Protein AF-A0A2C9KLS3-F1 (afdb_monomer_lite)

InterPro domains:
  IPR052580 Probable Lipid Hydrolase [PTHR46394] (2-75)

Organism: Biomphalaria glabrata (NCBI:txid6526)

Sequence (109 aa):
MQFSSTLLNTILVNSTSIFVKQSDASRTVGINTGYIDTLDFVLEDADVEFVIQRGYEATKNFLKYYVTQKKADKRLNSQVPRTESSNTEELDKHSNSGHVHLAEISTDL

pLDDT: mean 70.69, std 21.49, range [30.19, 96.94]

Secondary structure (DSSP, 8-state):
--HHHHHHHHHHHHTGGGG--GGGGGG------TT--TT--S--HHHHHHHHHHHHHHHHHHHHHHHHHHHHHHHHHHHS-----------------------------

Structure (mmCIF, N/CA/C/O backbone):
data_AF-A0A2C9KLS3-F1
#
_entry.id   AF-A0A2C9KLS3-F1
#
loop_
_atom_site.group_PDB
_atom_site.id
_atom_site.type_symbol
_atom_site.label_atom_id
_atom_site.label_alt_id
_atom_site.label_comp_id
_atom_site.label_asym_id
_atom_site.label_entity_id
_atom_site.label_seq_id
_atom_site.pdbx_PDB_ins_code
_atom_site.Cartn_x
_atom_site.Cartn_y
_atom_site.Cartn_z
_atom_site.occupancy
_atom_site.B_iso_or_equiv
_atom_site.auth_seq_id
_atom_site.auth_comp_id
_atom_site.auth_asym_id
_atom_site.auth_atom_id
_atom_site.pdbx_PDB_model_num
ATOM 1 N N . MET A 1 1 ? 32.357 -0.835 -4.466 1.00 54.06 1 MET A N 1
ATOM 2 C CA . MET A 1 1 ? 31.616 -1.660 -3.481 1.00 54.06 1 MET A CA 1
ATOM 3 C C . MET A 1 1 ? 30.246 -1.048 -3.139 1.00 54.06 1 MET A C 1
ATOM 5 O O . MET A 1 1 ? 29.911 -0.956 -1.970 1.00 54.06 1 MET A O 1
ATOM 9 N N . GLN A 1 2 ? 29.453 -0.591 -4.121 1.00 72.69 2 GLN A N 1
ATOM 10 C CA . GLN A 1 2 ? 28.122 0.000 -3.852 1.00 72.69 2 GLN A CA 1
ATOM 11 C C . GLN A 1 2 ? 26.975 -0.673 -4.616 1.00 72.69 2 GLN A C 1
ATOM 13 O O . GLN A 1 2 ? 25.838 -0.648 -4.156 1.00 72.69 2 GLN A O 1
ATOM 18 N N . PHE A 1 3 ? 27.268 -1.341 -5.734 1.00 83.94 3 PHE A N 1
ATOM 19 C CA . PHE A 1 3 ? 26.269 -2.066 -6.518 1.00 83.94 3 PHE A CA 1
ATOM 20 C C . PHE A 1 3 ? 25.623 -3.216 -5.732 1.00 83.94 3 PHE A C 1
ATOM 22 O O . PHE A 1 3 ? 24.404 -3.287 -5.643 1.00 83.94 3 PHE A O 1
ATOM 29 N N . SER A 1 4 ? 26.430 -4.061 -5.084 1.00 84.25 4 SER A N 1
ATOM 30 C CA . SER A 1 4 ? 25.947 -5.177 -4.262 1.00 84.25 4 SER A CA 1
ATOM 31 C C . SER A 1 4 ? 25.094 -4.714 -3.079 1.00 84.25 4 SER A C 1
ATOM 33 O O . SER A 1 4 ? 24.048 -5.298 -2.819 1.00 84.25 4 SER A O 1
ATOM 35 N N . SER A 1 5 ? 25.493 -3.634 -2.403 1.00 82.94 5 SER A N 1
ATOM 36 C CA . SER A 1 5 ? 24.709 -3.038 -1.314 1.00 82.94 5 SER A CA 1
ATOM 37 C C . SER A 1 5 ? 23.387 -2.452 -1.806 1.00 82.94 5 SER A C 1
ATOM 39 O O . SER A 1 5 ? 22.378 -2.570 -1.122 1.00 82.94 5 SER A O 1
ATOM 41 N N . THR A 1 6 ? 23.376 -1.852 -2.999 1.00 81.31 6 THR A N 1
ATOM 42 C CA . THR A 1 6 ? 22.152 -1.321 -3.617 1.00 81.31 6 THR A CA 1
ATOM 43 C C . THR A 1 6 ? 21.194 -2.456 -3.968 1.00 81.31 6 THR A C 1
ATOM 45 O O . THR A 1 6 ? 20.036 -2.402 -3.582 1.00 81.31 6 THR A O 1
ATOM 48 N N . LEU A 1 7 ? 21.694 -3.527 -4.590 1.00 83.81 7 LEU A N 1
ATOM 49 C CA . LEU A 1 7 ? 20.916 -4.730 -4.901 1.00 83.81 7 LEU A CA 1
ATOM 50 C C . LEU A 1 7 ? 20.316 -5.373 -3.647 1.00 83.81 7 LEU A C 1
ATOM 52 O O . LEU A 1 7 ? 19.123 -5.660 -3.608 1.00 83.81 7 LEU A O 1
ATOM 56 N N . LEU A 1 8 ? 21.130 -5.557 -2.604 1.00 82.69 8 LEU A N 1
ATOM 57 C CA . LEU A 1 8 ? 20.671 -6.108 -1.329 1.00 82.69 8 LEU A CA 1
ATOM 58 C C . LEU A 1 8 ? 19.629 -5.205 -0.663 1.00 82.69 8 LEU A C 1
ATOM 60 O O . LEU A 1 8 ? 18.630 -5.714 -0.164 1.00 82.69 8 LEU A O 1
ATOM 64 N N . ASN A 1 9 ? 19.810 -3.882 -0.701 1.00 75.50 9 ASN A N 1
ATOM 65 C CA . ASN A 1 9 ? 18.827 -2.936 -0.176 1.00 75.50 9 ASN A CA 1
ATOM 66 C C . ASN A 1 9 ? 17.519 -2.958 -0.971 1.00 75.50 9 ASN A C 1
ATOM 68 O O . ASN A 1 9 ? 16.458 -2.940 -0.359 1.00 75.50 9 ASN A O 1
ATOM 72 N N . THR A 1 10 ? 17.565 -3.043 -2.302 1.00 75.88 10 THR A N 1
ATOM 73 C CA . THR A 1 10 ? 16.361 -3.167 -3.137 1.00 75.88 10 THR A CA 1
ATOM 74 C C . THR A 1 10 ? 15.596 -4.447 -2.807 1.00 75.88 10 THR A C 1
ATOM 76 O O . THR A 1 10 ? 14.388 -4.401 -2.596 1.00 75.88 10 THR A O 1
ATOM 79 N N . ILE A 1 11 ? 16.292 -5.579 -2.667 1.00 77.56 11 ILE A N 1
ATOM 80 C CA . ILE A 1 11 ? 15.671 -6.849 -2.261 1.00 77.56 11 ILE A CA 1
ATOM 81 C C . ILE A 1 11 ? 15.067 -6.734 -0.853 1.00 77.56 11 ILE A C 1
ATOM 83 O O . ILE A 1 11 ? 13.944 -7.179 -0.628 1.00 77.56 11 ILE A O 1
ATOM 87 N N . LEU A 1 12 ? 15.773 -6.108 0.093 1.00 72.38 12 LEU A N 1
ATOM 88 C CA . LEU A 1 12 ? 15.304 -5.941 1.471 1.00 72.38 12 LEU A CA 1
ATOM 89 C C . LEU A 1 12 ? 14.080 -5.015 1.564 1.00 72.38 12 LEU A C 1
ATOM 91 O O . LEU A 1 12 ? 13.148 -5.309 2.310 1.00 72.38 12 LEU A O 1
ATOM 95 N N . VAL A 1 13 ? 14.066 -3.925 0.789 1.00 67.56 13 VAL A N 1
ATOM 96 C CA . VAL A 1 13 ? 12.932 -2.995 0.682 1.00 67.56 13 VAL A CA 1
ATOM 97 C C . VAL A 1 13 ? 11.733 -3.673 0.022 1.00 67.56 13 VAL A C 1
ATOM 99 O O . VAL A 1 13 ? 10.614 -3.486 0.480 1.00 67.56 13 VAL A O 1
ATOM 102 N N . ASN A 1 14 ? 11.933 -4.533 -0.974 1.00 64.06 14 ASN A N 1
ATOM 103 C CA . ASN A 1 14 ? 10.836 -5.303 -1.569 1.00 64.06 14 ASN A CA 1
ATOM 104 C C . ASN A 1 14 ? 10.338 -6.425 -0.640 1.00 64.06 14 ASN A C 1
ATOM 106 O O . ASN A 1 14 ? 9.163 -6.776 -0.653 1.00 64.06 14 ASN A O 1
ATOM 110 N N . SER A 1 15 ? 11.200 -6.927 0.245 1.00 63.88 15 SER A N 1
ATOM 111 C CA . SER A 1 15 ? 10.840 -7.891 1.290 1.00 63.88 15 SER A CA 1
ATOM 112 C C . SER A 1 15 ? 10.180 -7.235 2.519 1.00 63.88 15 SER A C 1
ATOM 114 O O . SER A 1 15 ? 9.912 -7.897 3.519 1.00 63.88 15 SER A O 1
ATOM 116 N N . THR A 1 16 ? 9.874 -5.929 2.486 1.00 57.69 16 THR A N 1
ATOM 117 C CA . THR A 1 16 ? 9.383 -5.148 3.646 1.00 57.69 16 THR A CA 1
ATOM 118 C C . THR A 1 16 ? 8.054 -5.595 4.257 1.00 57.69 16 THR A C 1
ATOM 120 O O . THR A 1 16 ? 7.697 -5.089 5.323 1.00 57.69 16 THR A O 1
ATOM 123 N N . SER A 1 17 ? 7.388 -6.620 3.711 1.00 57.94 17 SER A N 1
ATOM 124 C CA . SER A 1 17 ? 6.455 -7.454 4.487 1.00 57.94 17 SER A CA 1
ATOM 125 C C . SER A 1 17 ? 7.004 -7.790 5.886 1.00 57.94 17 SER A C 1
ATOM 127 O O . SER A 1 17 ? 6.231 -7.835 6.839 1.00 57.94 17 SER A O 1
ATOM 129 N N . ILE A 1 18 ? 8.324 -7.949 6.029 1.00 56.03 18 ILE A N 1
ATOM 130 C CA . ILE A 1 18 ? 8.998 -8.266 7.295 1.00 56.03 18 ILE A CA 1
ATOM 131 C C . ILE A 1 18 ? 8.933 -7.111 8.324 1.00 56.03 18 ILE A C 1
ATOM 133 O O . ILE A 1 18 ? 9.025 -7.354 9.526 1.00 56.03 18 ILE A O 1
ATOM 137 N N . PHE A 1 19 ? 8.756 -5.853 7.898 1.00 61.88 19 PHE A N 1
ATOM 138 C CA . PHE A 1 19 ? 8.723 -4.691 8.804 1.00 61.88 19 PHE A CA 1
ATOM 139 C C . PHE A 1 19 ? 7.312 -4.274 9.234 1.00 61.88 19 PHE A C 1
ATOM 141 O O . PHE A 1 19 ? 7.177 -3.408 10.101 1.00 61.88 19 PHE A O 1
ATOM 148 N N . VAL A 1 20 ? 6.266 -4.888 8.676 1.00 70.00 20 VAL A N 1
ATOM 149 C CA . VAL A 1 20 ? 4.888 -4.691 9.138 1.00 70.00 20 VAL A CA 1
ATOM 150 C C . VAL A 1 20 ? 4.650 -5.621 10.322 1.00 70.00 20 VAL A C 1
ATOM 152 O O . VAL A 1 20 ? 4.594 -6.840 10.174 1.00 70.00 20 VAL A O 1
ATOM 155 N N . LYS A 1 21 ? 4.513 -5.058 11.525 1.00 82.06 21 LYS A N 1
ATOM 156 C CA . LYS A 1 21 ? 4.164 -5.854 12.709 1.00 82.06 21 LYS A CA 1
ATOM 157 C C . LYS A 1 21 ? 2.666 -6.144 12.709 1.00 82.06 21 LYS A C 1
ATOM 159 O O . LYS A 1 21 ? 1.877 -5.364 12.183 1.00 82.06 21 LYS A O 1
ATOM 164 N N . GLN A 1 22 ? 2.240 -7.200 13.402 1.00 81.38 22 GLN A N 1
ATOM 165 C CA . GLN A 1 22 ? 0.810 -7.513 13.551 1.00 81.38 22 GLN A CA 1
ATOM 166 C C . GLN A 1 22 ? 0.004 -6.337 14.136 1.00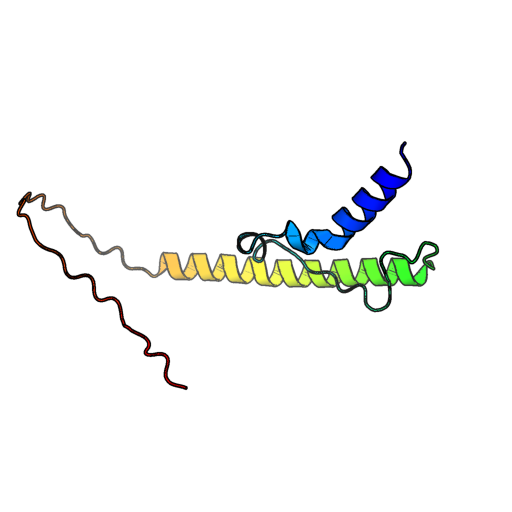 81.38 22 GLN A C 1
ATOM 168 O O . GLN A 1 22 ? -1.140 -6.105 13.751 1.00 81.38 22 GLN A O 1
ATOM 173 N N . SER A 1 23 ? 0.618 -5.545 15.022 1.00 84.75 23 SER A N 1
ATOM 174 C CA . SER A 1 23 ? 0.025 -4.319 15.574 1.00 84.75 23 SER A CA 1
ATOM 175 C C . SER A 1 23 ? -0.290 -3.259 14.515 1.00 84.75 23 SER A C 1
ATOM 177 O O . SER A 1 23 ? -1.178 -2.430 14.711 1.00 84.75 23 SER A O 1
ATOM 179 N N . ASP A 1 24 ? 0.421 -3.280 13.389 1.00 83.06 24 ASP A N 1
ATOM 180 C CA . ASP A 1 24 ? 0.305 -2.284 12.329 1.00 83.06 24 ASP A CA 1
ATOM 181 C C . ASP A 1 24 ? -0.830 -2.596 11.352 1.00 83.06 24 ASP A C 1
ATOM 183 O O . ASP A 1 24 ? -1.257 -1.707 10.616 1.00 83.06 24 ASP A O 1
ATOM 187 N N . ALA A 1 25 ? -1.387 -3.810 11.393 1.00 82.19 25 ALA A N 1
ATOM 188 C CA . ALA A 1 25 ? -2.472 -4.235 10.511 1.00 82.19 25 ALA A CA 1
ATOM 189 C C . ALA A 1 25 ? -3.674 -3.274 10.557 1.00 82.19 25 ALA A C 1
ATOM 191 O O . ALA A 1 25 ? -4.222 -2.901 9.525 1.00 82.19 25 ALA A O 1
ATOM 192 N N . SER A 1 26 ? -4.034 -2.793 11.752 1.00 84.62 26 SER A N 1
ATOM 193 C CA . SER A 1 26 ? -5.174 -1.882 11.953 1.00 84.62 26 SER A CA 1
ATOM 194 C C . SER A 1 26 ? -4.978 -0.470 11.381 1.00 84.62 26 SER A C 1
ATOM 196 O O . SER A 1 26 ? -5.949 0.273 11.223 1.00 84.62 26 SER A O 1
ATOM 198 N N . ARG A 1 27 ? -3.732 -0.086 11.083 1.00 85.88 27 ARG A N 1
ATOM 199 C CA . ARG A 1 27 ? -3.337 1.247 10.599 1.00 85.88 27 ARG A CA 1
ATOM 200 C C . ARG A 1 27 ? -2.690 1.222 9.213 1.00 85.88 27 ARG A C 1
ATOM 202 O O . ARG A 1 27 ? -2.208 2.255 8.759 1.00 85.88 27 ARG A O 1
ATOM 209 N N . THR A 1 28 ? -2.676 0.061 8.564 1.00 88.62 28 THR A N 1
ATOM 210 C CA . THR A 1 28 ? -2.058 -0.147 7.252 1.00 88.62 28 THR A CA 1
ATOM 211 C C . THR A 1 28 ? -3.130 -0.244 6.176 1.00 88.62 28 THR A C 1
ATOM 213 O O . THR A 1 28 ? -4.143 -0.920 6.351 1.00 88.62 28 THR A O 1
ATOM 216 N N . VAL A 1 29 ? -2.892 0.420 5.045 1.00 90.25 29 VAL A N 1
ATOM 217 C CA . VAL A 1 29 ? -3.733 0.319 3.850 1.00 90.25 29 VAL A CA 1
ATOM 218 C C . VAL A 1 29 ? -2.970 -0.481 2.807 1.00 90.25 29 VAL A C 1
ATOM 220 O O . VAL A 1 29 ? -1.926 -0.043 2.331 1.00 90.25 29 VAL A O 1
ATOM 223 N N . GLY A 1 30 ? -3.484 -1.660 2.461 1.00 88.12 30 GLY A N 1
ATOM 224 C CA . GLY A 1 30 ? -2.951 -2.445 1.352 1.00 88.12 30 GLY A CA 1
ATOM 225 C C . GLY A 1 30 ? -3.395 -1.858 0.015 1.00 88.12 30 GLY A C 1
ATOM 226 O O . GLY A 1 30 ? -4.583 -1.595 -0.179 1.00 88.12 30 GLY A O 1
ATOM 227 N N . ILE A 1 31 ? -2.452 -1.678 -0.907 1.00 91.12 31 ILE A N 1
ATOM 228 C CA . ILE A 1 31 ? -2.726 -1.266 -2.286 1.00 91.12 31 ILE A CA 1
ATOM 229 C C . ILE A 1 31 ? -2.490 -2.477 -3.182 1.00 91.12 31 ILE A C 1
ATOM 231 O O . ILE A 1 31 ? -1.435 -3.100 -3.129 1.00 91.12 31 ILE A O 1
ATOM 235 N N . ASN A 1 32 ? -3.489 -2.821 -3.991 1.00 88.06 32 ASN A N 1
ATOM 236 C CA . ASN A 1 32 ? -3.367 -3.892 -4.971 1.00 88.06 32 ASN A CA 1
ATOM 237 C C . ASN A 1 32 ? -2.877 -3.301 -6.297 1.00 88.06 32 ASN A C 1
ATOM 239 O O . ASN A 1 32 ? -3.653 -2.634 -6.987 1.00 88.06 32 ASN A O 1
ATOM 243 N N . THR A 1 33 ? -1.613 -3.569 -6.621 1.00 88.38 33 THR A N 1
ATOM 244 C CA . THR A 1 33 ? -0.927 -3.142 -7.850 1.00 88.38 33 THR A CA 1
ATOM 245 C C . THR A 1 33 ? -1.236 -4.034 -9.057 1.00 88.38 33 THR A C 1
ATOM 247 O O . THR A 1 33 ? -0.857 -3.705 -10.175 1.00 88.38 33 THR A O 1
ATOM 250 N N . GLY A 1 34 ? -1.984 -5.126 -8.872 1.00 88.19 34 GLY A N 1
ATOM 251 C CA . GLY A 1 34 ? -2.451 -5.991 -9.950 1.00 88.19 34 GLY A CA 1
ATOM 252 C C . GLY A 1 34 ? -1.300 -6.680 -10.677 1.00 88.19 34 GLY A C 1
ATOM 253 O O . GLY A 1 34 ? -0.669 -7.575 -10.123 1.00 88.19 34 GLY A O 1
ATOM 254 N N . TYR A 1 35 ? -1.082 -6.278 -11.927 1.00 88.12 35 TYR A N 1
ATOM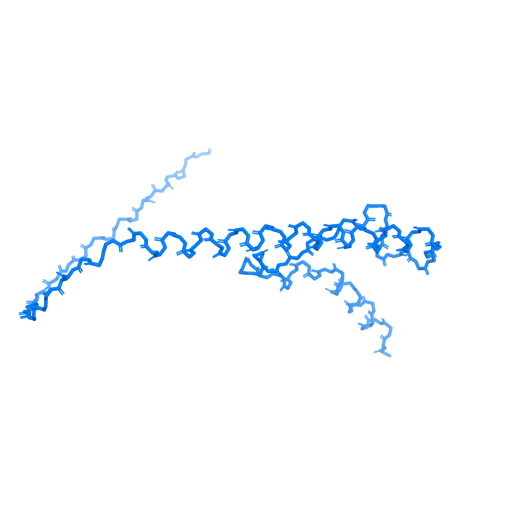 255 C CA . TYR A 1 35 ? -0.053 -6.819 -12.819 1.00 88.12 35 TYR A CA 1
ATOM 256 C C . TYR A 1 35 ? 1.268 -6.039 -12.765 1.00 88.12 35 TYR A C 1
ATOM 258 O O . TYR A 1 35 ? 2.238 -6.461 -13.387 1.00 88.12 35 TYR A O 1
ATOM 266 N N . ILE A 1 36 ? 1.311 -4.922 -12.034 1.00 89.06 36 ILE A N 1
ATOM 267 C CA . ILE A 1 36 ? 2.503 -4.081 -11.927 1.00 89.06 36 ILE A CA 1
ATOM 268 C C . ILE A 1 36 ? 3.442 -4.676 -10.885 1.00 89.06 36 ILE A C 1
ATOM 270 O O . ILE A 1 36 ? 3.094 -4.782 -9.700 1.00 89.06 36 ILE A O 1
ATOM 274 N N . ASP A 1 37 ? 4.630 -5.053 -11.351 1.00 83.31 37 ASP A N 1
ATOM 275 C CA . ASP A 1 37 ? 5.682 -5.649 -10.539 1.00 83.31 37 ASP A CA 1
ATOM 276 C C . ASP A 1 37 ? 6.740 -4.608 -10.148 1.00 83.31 37 ASP A C 1
ATOM 278 O O . ASP A 1 37 ? 6.972 -3.599 -10.807 1.00 83.31 37 ASP A O 1
ATOM 282 N N . THR A 1 38 ? 7.430 -4.892 -9.054 1.00 81.06 38 THR A N 1
ATOM 283 C CA . THR A 1 38 ? 8.528 -4.104 -8.492 1.00 81.06 38 THR A CA 1
ATOM 284 C C . THR A 1 38 ? 9.721 -3.919 -9.431 1.00 81.06 38 THR A C 1
ATOM 286 O O . THR A 1 38 ? 10.504 -2.991 -9.235 1.00 81.06 38 THR A O 1
ATOM 289 N N . LEU A 1 39 ? 9.887 -4.805 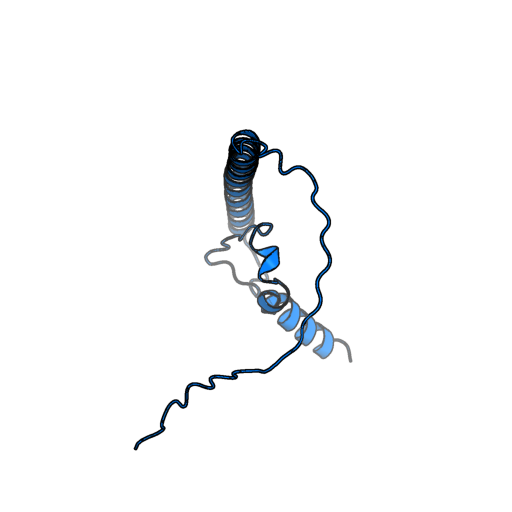-10.417 1.00 83.50 39 LEU A N 1
ATOM 290 C CA . LEU A 1 39 ? 10.967 -4.762 -11.407 1.00 83.50 39 LEU A CA 1
ATOM 291 C C . LEU A 1 39 ? 10.525 -4.177 -12.754 1.00 83.50 39 LEU A C 1
ATOM 293 O O . LEU A 1 39 ? 11.304 -4.203 -13.708 1.00 83.50 39 LEU A O 1
ATOM 297 N N . ASP A 1 40 ? 9.304 -3.651 -12.841 1.00 82.38 40 ASP A N 1
ATOM 298 C CA . ASP A 1 40 ? 8.868 -2.912 -14.015 1.00 82.38 40 ASP A CA 1
ATOM 299 C C . ASP A 1 40 ? 9.431 -1.484 -13.974 1.00 82.38 40 ASP A C 1
ATOM 301 O O . ASP A 1 40 ? 8.933 -0.594 -13.283 1.00 82.38 40 ASP A O 1
ATOM 305 N N . PHE A 1 41 ? 10.549 -1.284 -14.671 1.00 82.56 41 PHE A N 1
ATOM 306 C CA . PHE A 1 41 ? 11.256 -0.003 -14.701 1.00 82.56 41 PHE A CA 1
ATOM 307 C C . PHE A 1 41 ? 10.679 0.987 -15.719 1.00 82.56 41 PHE A C 1
ATOM 309 O O . PHE A 1 41 ? 11.132 2.133 -15.758 1.00 82.56 41 PHE A O 1
ATOM 316 N N . VAL A 1 42 ? 9.728 0.563 -16.557 1.00 89.50 42 VAL A N 1
ATOM 317 C CA . VAL A 1 42 ? 9.155 1.387 -17.626 1.00 89.50 42 VAL A CA 1
ATOM 318 C C . VAL A 1 42 ? 7.636 1.287 -17.559 1.00 89.50 42 VAL A C 1
ATOM 320 O O . VAL A 1 42 ? 7.007 0.625 -18.374 1.00 89.50 42 VAL A O 1
ATOM 323 N N . LEU A 1 43 ? 7.059 1.976 -16.575 1.00 90.56 43 LEU A N 1
ATOM 324 C CA . LEU A 1 43 ? 5.610 2.070 -16.428 1.00 90.56 43 LEU A CA 1
ATOM 325 C C . LEU A 1 43 ? 5.015 2.968 -17.509 1.00 90.56 43 LEU A C 1
ATOM 327 O O . LEU A 1 43 ? 5.492 4.087 -17.727 1.00 90.56 43 LEU A O 1
ATOM 331 N N . GLU A 1 44 ? 3.945 2.498 -18.140 1.00 93.38 44 GLU A N 1
ATOM 332 C CA . GLU A 1 44 ? 3.137 3.329 -19.022 1.00 93.38 44 GLU A CA 1
ATOM 333 C C . GLU A 1 44 ? 2.301 4.319 -18.194 1.00 93.38 44 GLU A C 1
ATOM 335 O O . GLU A 1 44 ? 1.957 4.066 -17.036 1.00 93.38 44 GLU A O 1
ATOM 340 N N . ASP A 1 45 ? 1.916 5.452 -18.786 1.00 94.94 45 ASP A N 1
ATOM 341 C CA . ASP A 1 45 ? 1.108 6.466 -18.087 1.00 94.94 45 ASP A CA 1
ATOM 342 C C . ASP A 1 45 ? -0.214 5.882 -17.546 1.00 94.94 45 ASP A C 1
ATOM 344 O O . ASP A 1 45 ? -0.674 6.249 -16.461 1.00 94.94 45 ASP A O 1
ATOM 348 N N . ALA A 1 46 ? -0.794 4.920 -18.270 1.00 93.88 46 ALA A N 1
ATOM 349 C CA . ALA A 1 46 ? -2.005 4.214 -17.862 1.00 93.88 46 ALA A CA 1
ATOM 350 C C . ALA A 1 46 ? -1.794 3.341 -16.611 1.00 93.88 46 ALA A C 1
ATOM 352 O O . ALA A 1 46 ? -2.680 3.261 -15.757 1.00 93.88 46 ALA A O 1
ATOM 353 N N . ASP A 1 47 ? -0.619 2.727 -16.465 1.00 93.38 47 ASP A N 1
ATOM 354 C CA . ASP A 1 47 ? -0.270 1.904 -15.304 1.00 93.38 47 ASP A CA 1
ATOM 355 C C . ASP A 1 47 ? -0.114 2.768 -14.053 1.00 93.38 47 ASP A C 1
ATOM 357 O O . ASP A 1 47 ? -0.579 2.418 -12.962 1.00 93.38 47 ASP A O 1
ATOM 361 N N . VAL A 1 48 ? 0.482 3.950 -14.221 1.00 92.88 48 VAL A N 1
ATOM 362 C CA . VAL A 1 48 ? 0.602 4.947 -13.155 1.00 92.88 48 VAL A CA 1
ATOM 363 C C . VAL A 1 48 ? -0.782 5.408 -12.699 1.00 92.88 48 VAL A C 1
ATOM 365 O O . VAL A 1 48 ? -1.072 5.397 -11.498 1.00 92.88 48 VAL A O 1
ATOM 368 N N . GLU A 1 49 ? -1.659 5.772 -13.637 1.00 95.62 49 GLU A N 1
ATOM 369 C CA . GLU A 1 49 ? -3.028 6.190 -13.321 1.00 95.62 49 GLU A CA 1
ATOM 370 C C . GLU A 1 49 ? -3.810 5.072 -12.616 1.00 95.62 49 GLU A C 1
ATOM 372 O O . GLU A 1 49 ? -4.484 5.319 -11.608 1.00 95.62 49 GLU A O 1
ATOM 377 N N . PHE A 1 50 ? -3.650 3.826 -13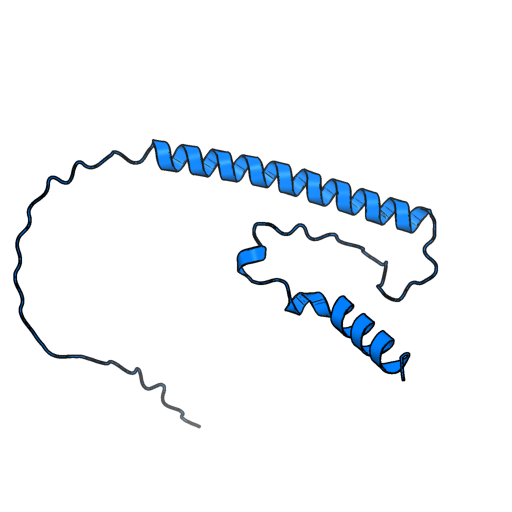.071 1.00 94.38 50 PHE A N 1
ATOM 378 C CA . PHE A 1 50 ? -4.245 2.659 -12.433 1.00 94.38 50 PHE A CA 1
ATOM 379 C C . PHE A 1 50 ? -3.818 2.534 -10.965 1.00 94.38 50 PHE A C 1
ATOM 381 O O . PHE A 1 50 ? -4.678 2.468 -10.083 1.00 94.38 50 PHE A O 1
ATOM 388 N N . VAL A 1 51 ? -2.516 2.551 -10.656 1.00 93.62 51 VAL A N 1
ATOM 389 C CA . VAL A 1 51 ? -2.032 2.408 -9.267 1.00 93.62 51 VAL A CA 1
ATOM 390 C C . VAL A 1 51 ? -2.527 3.546 -8.382 1.00 93.62 51 VAL A C 1
ATOM 392 O O . VAL A 1 51 ? -2.949 3.302 -7.246 1.00 93.62 51 VAL A O 1
ATOM 395 N N . ILE A 1 52 ? -2.531 4.777 -8.898 1.00 95.50 52 ILE A N 1
ATOM 396 C CA . ILE A 1 52 ? -3.042 5.945 -8.173 1.00 95.50 52 ILE A CA 1
ATOM 397 C C . ILE A 1 52 ? -4.521 5.749 -7.830 1.00 95.50 52 ILE A C 1
ATOM 399 O O . ILE A 1 52 ? -4.913 5.917 -6.669 1.00 95.50 52 ILE A O 1
ATOM 403 N N . GLN A 1 53 ? -5.336 5.335 -8.801 1.00 96.06 53 GLN A N 1
ATOM 404 C CA . GLN A 1 53 ? -6.760 5.095 -8.591 1.00 96.06 53 GLN A CA 1
ATOM 405 C C . GLN A 1 53 ? -6.999 3.977 -7.566 1.00 96.06 53 GLN A C 1
ATOM 407 O O . GLN A 1 53 ? -7.825 4.124 -6.658 1.00 96.06 53 GLN A O 1
ATOM 412 N N . ARG A 1 54 ? -6.230 2.883 -7.639 1.00 95.06 54 ARG A N 1
ATOM 413 C CA . ARG A 1 54 ? -6.299 1.780 -6.665 1.00 95.06 54 ARG A CA 1
ATOM 414 C C . ARG A 1 54 ? -5.932 2.241 -5.257 1.00 95.06 54 ARG A C 1
ATOM 416 O O . ARG A 1 54 ? -6.629 1.892 -4.302 1.00 95.06 54 ARG A O 1
ATOM 423 N N . GLY A 1 55 ? -4.887 3.056 -5.117 1.00 95.12 55 GLY A N 1
ATOM 424 C CA . GLY A 1 55 ? -4.487 3.646 -3.839 1.00 95.12 55 GLY A CA 1
ATOM 425 C C . GLY A 1 55 ? -5.553 4.580 -3.261 1.00 95.12 55 GLY A C 1
ATOM 426 O O . GLY A 1 55 ? -5.861 4.513 -2.063 1.00 95.12 55 GLY A O 1
ATOM 427 N N . TYR A 1 56 ? -6.173 5.401 -4.112 1.00 96.94 56 TYR A N 1
ATOM 428 C CA . TYR A 1 56 ? -7.265 6.294 -3.727 1.00 96.94 56 TYR A CA 1
ATOM 429 C C . TYR A 1 56 ? -8.474 5.515 -3.190 1.00 96.94 56 TYR A C 1
ATOM 431 O O . TYR A 1 56 ? -8.966 5.801 -2.094 1.00 96.94 56 TYR A O 1
ATOM 439 N N . GLU A 1 57 ? -8.940 4.500 -3.920 1.00 96.12 57 GLU A N 1
ATOM 440 C CA . GLU A 1 57 ? -10.092 3.686 -3.522 1.00 96.12 57 GLU A CA 1
ATOM 441 C C . GLU A 1 57 ? -9.835 2.899 -2.236 1.00 96.12 57 GLU A C 1
ATOM 443 O O . GLU A 1 57 ? -10.681 2.898 -1.332 1.00 96.12 57 GLU A O 1
ATOM 448 N N . ALA A 1 58 ? -8.655 2.280 -2.121 1.00 94.75 58 ALA A N 1
ATOM 449 C CA . ALA A 1 58 ? -8.247 1.550 -0.927 1.00 94.75 58 ALA A CA 1
ATOM 450 C C . ALA A 1 58 ? -8.252 2.463 0.308 1.00 94.75 58 ALA A C 1
ATOM 452 O O . ALA A 1 58 ? -8.877 2.144 1.324 1.00 94.75 58 ALA A O 1
ATOM 453 N N . THR A 1 59 ? -7.651 3.651 0.196 1.00 95.00 59 THR A N 1
ATOM 454 C CA . THR A 1 59 ? -7.580 4.626 1.295 1.00 95.00 59 THR A CA 1
ATOM 455 C C . THR A 1 59 ? -8.961 5.163 1.661 1.00 95.00 59 THR A C 1
ATOM 457 O O . THR A 1 59 ? -9.319 5.237 2.838 1.00 95.00 59 THR A O 1
ATOM 460 N N . LYS A 1 60 ? -9.790 5.490 0.665 1.00 95.44 60 LYS A N 1
ATOM 461 C CA . LYS A 1 60 ? -11.162 5.963 0.881 1.00 95.44 60 LYS A CA 1
ATOM 462 C C . LYS A 1 60 ? -11.998 4.940 1.648 1.00 95.44 60 LYS A C 1
ATOM 464 O O . LYS A 1 60 ? -12.721 5.310 2.575 1.00 95.44 60 LYS A O 1
ATOM 469 N N . ASN A 1 61 ? -11.907 3.664 1.281 1.00 92.94 61 ASN A N 1
ATOM 470 C CA . ASN A 1 61 ? -12.635 2.593 1.958 1.00 92.94 61 ASN A CA 1
ATOM 471 C C . ASN A 1 61 ? -12.091 2.333 3.365 1.00 92.94 61 ASN A C 1
ATOM 473 O O . ASN A 1 61 ? -12.881 2.221 4.305 1.00 92.94 61 ASN A O 1
ATOM 477 N N . PHE A 1 62 ? -10.767 2.345 3.532 1.00 93.50 62 PHE A N 1
ATOM 478 C CA . PHE A 1 62 ? -10.135 2.264 4.844 1.00 93.50 62 PHE A CA 1
ATOM 479 C C . PHE A 1 62 ? -10.639 3.364 5.785 1.00 93.50 62 PHE A C 1
ATOM 481 O O . PHE A 1 62 ? -11.071 3.070 6.896 1.00 93.50 62 PHE A O 1
ATOM 488 N N . LEU A 1 63 ? -10.678 4.623 5.338 1.00 92.75 63 LEU A N 1
ATOM 489 C CA . LEU A 1 63 ? -11.136 5.745 6.164 1.00 92.75 63 LEU A CA 1
ATOM 490 C C . LEU A 1 63 ? -12.615 5.627 6.555 1.00 92.75 63 LEU A C 1
ATOM 492 O O . LEU A 1 63 ? -12.970 5.895 7.706 1.00 92.75 63 LEU A O 1
ATOM 496 N N . LYS A 1 64 ? -13.484 5.184 5.637 1.00 92.06 64 LYS A N 1
ATOM 497 C CA . LYS A 1 64 ? -14.900 4.912 5.951 1.00 92.06 64 LYS A CA 1
ATOM 498 C C . LYS A 1 64 ? -15.034 3.866 7.058 1.00 92.06 64 LYS A C 1
ATOM 500 O O . LYS A 1 64 ? -15.804 4.059 8.004 1.00 92.06 64 LYS A O 1
ATOM 505 N N . TYR A 1 65 ? -14.271 2.780 6.957 1.00 88.62 65 TYR A N 1
ATOM 506 C CA . TYR A 1 65 ? -14.261 1.720 7.959 1.00 88.62 65 TYR A CA 1
ATOM 507 C C . TYR A 1 65 ? -13.672 2.207 9.291 1.00 88.62 65 TYR A C 1
ATOM 509 O O . TYR A 1 65 ? -14.269 2.003 10.346 1.00 88.62 65 TYR A O 1
ATOM 517 N N . TYR A 1 66 ? -12.565 2.949 9.248 1.00 88.75 66 TYR A N 1
ATOM 518 C CA . TYR A 1 66 ? -11.890 3.501 10.421 1.00 88.75 66 TYR A CA 1
ATOM 519 C C . TYR A 1 66 ? -12.803 4.416 11.245 1.00 88.75 66 TYR A C 1
ATOM 521 O O . TYR A 1 66 ? -12.899 4.280 12.466 1.00 88.75 66 TYR A O 1
ATOM 529 N N . VAL A 1 67 ? -13.531 5.323 10.584 1.00 88.00 67 VAL A N 1
ATOM 530 C CA . VAL A 1 67 ? -14.492 6.213 11.255 1.00 88.00 67 VAL A CA 1
ATOM 531 C C . VAL A 1 67 ? -15.656 5.424 11.854 1.00 88.00 67 VAL A C 1
ATOM 533 O O . VAL A 1 67 ? -16.118 5.754 12.947 1.00 88.00 67 VAL A O 1
ATOM 536 N N . THR A 1 68 ? -16.134 4.391 11.160 1.00 86.06 68 THR A N 1
ATOM 537 C CA . THR A 1 68 ? -17.244 3.555 11.635 1.00 86.06 68 THR A CA 1
ATOM 538 C C . THR A 1 68 ? -16.849 2.768 12.883 1.00 86.06 68 THR A C 1
ATOM 540 O O . THR A 1 68 ? -17.576 2.824 13.873 1.00 86.06 68 THR A O 1
ATOM 543 N N . GLN A 1 69 ? -15.667 2.143 12.889 1.00 81.94 69 GLN A N 1
ATOM 544 C CA . GLN A 1 69 ? -15.121 1.461 14.069 1.00 81.94 69 GLN A CA 1
ATOM 545 C C . GLN A 1 69 ? -14.938 2.426 15.245 1.00 81.94 69 GLN A C 1
ATOM 547 O O . GLN A 1 69 ? -15.518 2.217 16.303 1.00 81.94 69 GLN A O 1
ATOM 552 N N . LYS A 1 70 ? -14.274 3.573 15.036 1.00 80.12 70 LYS A N 1
ATOM 553 C CA . LYS A 1 70 ? -14.097 4.602 16.081 1.00 80.12 70 LYS A CA 1
ATOM 554 C C . LYS A 1 70 ? -15.420 5.077 16.688 1.00 80.12 70 LYS A C 1
ATOM 556 O O . LYS A 1 70 ? -15.475 5.427 17.867 1.00 80.12 70 LYS A O 1
ATOM 561 N N . LYS A 1 71 ? -16.483 5.171 15.882 1.00 76.25 71 LYS A N 1
ATOM 562 C CA . LYS A 1 71 ? -17.824 5.540 16.360 1.00 76.25 71 LYS A CA 1
ATOM 563 C C . LYS A 1 71 ? -18.491 4.394 17.124 1.00 76.25 71 LYS A C 1
ATOM 565 O O . LYS A 1 71 ? -19.166 4.677 18.110 1.00 76.25 71 LYS A O 1
ATOM 570 N N . ALA A 1 72 ? -18.309 3.146 16.697 1.00 71.56 72 ALA A N 1
ATOM 571 C CA . ALA A 1 72 ? -18.800 1.965 17.405 1.00 71.56 72 ALA A CA 1
ATOM 572 C C . ALA A 1 72 ? -18.126 1.813 18.781 1.00 71.56 72 ALA A C 1
ATOM 574 O O . ALA A 1 72 ? -18.828 1.679 19.781 1.00 71.56 72 ALA A O 1
ATOM 575 N N . ASP A 1 73 ? -16.806 1.988 18.858 1.00 73.81 73 ASP A N 1
ATOM 576 C CA . ASP A 1 73 ? -16.040 1.921 20.112 1.00 73.81 73 ASP A CA 1
ATOM 577 C C . ASP A 1 73 ? -16.507 2.978 21.124 1.00 73.81 73 ASP A C 1
ATOM 579 O O . ASP A 1 73 ? -16.697 2.702 22.309 1.00 73.81 73 ASP A O 1
ATOM 583 N N . LYS A 1 74 ? -16.776 4.206 20.653 1.00 71.12 74 LYS A N 1
ATOM 584 C CA . LYS A 1 74 ? -17.337 5.276 21.497 1.00 71.12 74 LYS A CA 1
ATOM 585 C C . LYS A 1 74 ? -18.733 4.940 22.033 1.00 71.12 74 LYS A C 1
ATOM 587 O O . LYS A 1 74 ? -19.072 5.366 23.136 1.00 71.12 74 LYS A O 1
ATOM 592 N N . ARG A 1 75 ? -19.551 4.213 21.263 1.00 63.00 75 ARG A N 1
ATOM 593 C CA . ARG A 1 75 ? -20.908 3.803 21.665 1.00 63.00 75 ARG A CA 1
ATOM 594 C C . ARG A 1 75 ? -20.886 2.658 22.675 1.00 63.00 75 ARG A C 1
ATOM 596 O O . ARG A 1 75 ? -21.643 2.714 23.635 1.00 63.00 75 ARG A O 1
ATOM 603 N N . LEU A 1 76 ? -19.993 1.679 22.516 1.00 62.06 76 LEU A N 1
ATOM 604 C CA . LEU A 1 76 ? -19.803 0.623 23.516 1.00 62.06 76 LEU A CA 1
ATOM 605 C C . LEU A 1 76 ? -19.328 1.197 24.858 1.00 62.06 76 LEU A C 1
ATOM 607 O O . LEU A 1 76 ? -19.908 0.889 25.894 1.00 62.06 76 LEU A O 1
ATOM 611 N N . ASN A 1 77 ? -18.353 2.111 24.844 1.00 60.06 77 ASN A N 1
ATOM 612 C CA . ASN A 1 77 ? -17.828 2.706 26.079 1.00 60.06 77 ASN A CA 1
ATOM 613 C C . ASN A 1 77 ? -18.822 3.622 26.812 1.00 60.06 77 ASN A C 1
ATOM 615 O O . ASN A 1 77 ? -18.641 3.881 27.997 1.00 60.06 77 ASN A O 1
ATOM 619 N N . SER A 1 78 ? -19.861 4.122 26.137 1.00 60.47 78 SER A N 1
ATOM 620 C CA . SER A 1 78 ? -20.906 4.947 26.764 1.00 60.47 78 SER A CA 1
ATOM 621 C C . SER A 1 78 ? -22.085 4.134 27.310 1.00 60.47 78 SER A C 1
ATOM 623 O O . SER A 1 78 ? -22.913 4.694 28.022 1.00 60.47 78 SER A O 1
ATOM 625 N N . GLN A 1 79 ? -22.153 2.830 27.017 1.00 57.78 79 GLN A N 1
ATOM 626 C CA . GLN A 1 79 ? -23.207 1.929 27.495 1.00 57.78 79 GLN A CA 1
ATOM 627 C C . GLN A 1 79 ? -22.779 1.014 28.646 1.00 57.78 79 GLN A C 1
ATOM 629 O O . GLN A 1 79 ? -23.620 0.282 29.159 1.00 57.78 79 GLN A O 1
ATOM 634 N N . VAL A 1 80 ? -21.518 1.056 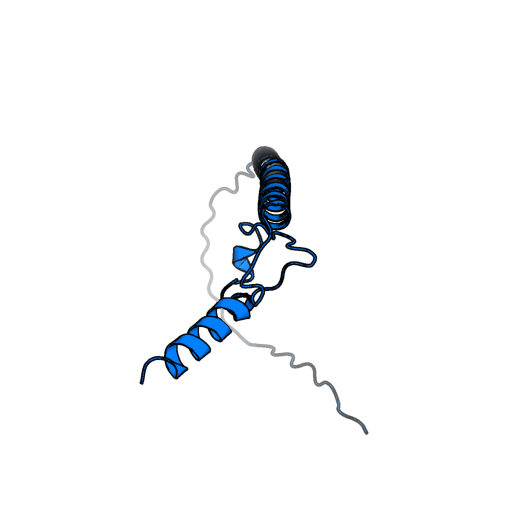29.089 1.00 55.31 80 VAL A N 1
ATOM 635 C CA . VAL A 1 80 ? -21.099 0.358 30.313 1.00 55.31 80 VAL A CA 1
ATOM 636 C C . VAL A 1 80 ? -21.649 1.134 31.517 1.00 55.31 80 VAL A C 1
ATOM 638 O O . VAL A 1 80 ? -21.221 2.271 31.739 1.00 55.31 80 VAL A O 1
ATOM 641 N N . PRO A 1 81 ? -22.587 0.572 32.307 1.00 49.16 81 PRO A N 1
ATOM 642 C CA . PRO A 1 81 ? -22.974 1.168 33.573 1.00 49.16 81 PRO A CA 1
ATOM 643 C C . PRO A 1 81 ? -21.733 1.206 34.455 1.00 49.16 81 PRO A C 1
ATOM 645 O O . PRO A 1 81 ? -21.035 0.206 34.620 1.00 49.16 81 PRO A O 1
ATOM 648 N N . ARG A 1 82 ? -21.439 2.382 34.997 1.00 49.84 82 ARG A N 1
ATOM 649 C CA . ARG A 1 82 ? -20.389 2.583 35.987 1.00 49.84 82 ARG A CA 1
ATOM 650 C C . ARG A 1 82 ? -20.824 1.823 37.242 1.00 49.84 82 ARG A C 1
ATOM 652 O O . ARG A 1 82 ? -21.579 2.359 38.042 1.00 49.84 82 ARG A O 1
ATOM 659 N N . THR A 1 83 ? -20.434 0.558 37.377 1.00 48.78 83 THR A N 1
ATOM 660 C CA . THR A 1 83 ? -20.613 -0.159 38.639 1.00 48.78 83 THR A CA 1
ATOM 661 C C . THR A 1 83 ? -19.727 0.547 39.653 1.00 48.78 83 THR A C 1
ATOM 663 O O . THR A 1 83 ? -18.501 0.485 39.572 1.00 48.78 83 THR A O 1
ATOM 666 N N . GLU A 1 84 ? -20.350 1.299 40.553 1.00 52.47 84 GLU A N 1
ATOM 667 C CA . GLU A 1 84 ? -19.702 1.836 41.739 1.00 52.47 84 GLU A CA 1
ATOM 668 C C . GLU A 1 84 ? -19.261 0.653 42.604 1.00 52.47 84 GLU A C 1
ATOM 670 O O . GLU A 1 84 ? -20.039 0.100 43.373 1.00 52.47 84 GLU A O 1
ATOM 675 N N . SER A 1 85 ? -18.014 0.219 42.455 1.00 45.53 85 SER A N 1
ATOM 676 C CA . SER A 1 85 ? -17.359 -0.618 43.453 1.00 45.53 85 SER A CA 1
ATOM 677 C C . SER A 1 85 ? -16.633 0.306 44.421 1.00 45.53 85 SER A C 1
ATOM 679 O O . SER A 1 85 ? -15.529 0.782 44.153 1.00 45.53 85 SER A O 1
ATOM 681 N N . SER A 1 86 ? -17.327 0.597 45.519 1.00 39.38 86 SER A N 1
ATOM 682 C CA . SER A 1 86 ? -16.789 1.143 46.758 1.00 39.38 86 SER A CA 1
ATOM 683 C C . SER A 1 86 ? -15.560 0.362 47.224 1.00 39.38 86 SER A C 1
ATOM 685 O O . SER A 1 86 ? -15.527 -0.865 47.147 1.00 39.38 86 SER A O 1
ATOM 687 N N . ASN A 1 87 ? -14.581 1.094 47.746 1.00 39.75 87 ASN A N 1
ATOM 688 C CA . ASN A 1 87 ? -13.417 0.563 48.441 1.00 39.75 87 ASN A CA 1
ATOM 689 C C . ASN A 1 87 ? -13.827 -0.387 49.577 1.00 39.75 87 ASN A C 1
ATOM 691 O O . ASN A 1 87 ? -14.583 0.020 50.458 1.00 39.75 87 ASN A O 1
ATOM 695 N N . THR A 1 88 ? -13.207 -1.563 49.623 1.00 35.69 88 THR A N 1
ATOM 696 C CA . THR A 1 88 ? -12.813 -2.171 50.896 1.00 35.69 88 THR A CA 1
ATOM 697 C C . THR A 1 88 ? -11.402 -2.714 50.716 1.00 35.69 88 THR A C 1
ATOM 699 O O . THR A 1 88 ? -11.178 -3.694 50.010 1.00 35.69 88 THR A O 1
ATOM 702 N N . GLU A 1 89 ? -10.438 -2.004 51.295 1.00 40.56 89 GLU A N 1
ATOM 703 C CA . GLU A 1 89 ? -9.133 -2.563 51.616 1.00 40.56 89 GLU A CA 1
ATOM 704 C C . GLU A 1 89 ? -9.352 -3.683 52.636 1.00 40.56 89 GLU A C 1
ATOM 706 O O . GLU A 1 89 ? -9.849 -3.424 53.726 1.00 40.56 89 GLU A O 1
ATOM 711 N N . GLU A 1 90 ? -8.959 -4.908 52.309 1.00 38.12 90 GLU A N 1
ATOM 712 C CA . GLU A 1 90 ? -8.549 -5.869 53.327 1.00 38.12 90 GLU A CA 1
ATOM 713 C C . GLU A 1 90 ? -7.387 -6.692 52.772 1.00 38.12 90 GLU A C 1
ATOM 715 O O . GLU A 1 90 ? -7.503 -7.464 51.819 1.00 38.12 90 GLU A O 1
ATOM 720 N N . LEU A 1 91 ? -6.216 -6.422 53.348 1.00 39.19 91 LEU A N 1
ATOM 721 C CA . LEU A 1 91 ? -5.063 -7.299 53.307 1.00 39.19 91 LEU A CA 1
ATOM 722 C C . LEU A 1 91 ? -5.467 -8.644 53.908 1.00 39.19 91 LEU A C 1
ATOM 724 O O . LEU A 1 91 ? -5.827 -8.681 55.078 1.00 39.19 91 LEU A O 1
ATOM 728 N N . ASP A 1 92 ? -5.238 -9.739 53.189 1.00 38.19 92 ASP A N 1
ATOM 729 C CA . ASP A 1 92 ? -4.643 -10.884 53.862 1.00 38.19 92 ASP A CA 1
ATOM 730 C C . ASP A 1 92 ? -3.745 -11.706 52.941 1.00 38.19 92 ASP A C 1
ATOM 732 O O . ASP A 1 92 ? -4.100 -12.163 51.854 1.00 38.19 92 ASP A O 1
ATOM 736 N N . LYS A 1 93 ? -2.509 -11.845 53.413 1.00 39.06 93 LYS A N 1
ATOM 737 C CA . LYS A 1 93 ? -1.511 -12.780 52.913 1.00 39.06 93 LYS A CA 1
ATOM 738 C C . LYS A 1 93 ? -2.026 -14.173 53.251 1.00 39.06 93 LYS A C 1
ATOM 740 O O . LYS A 1 93 ? -2.408 -14.364 54.393 1.00 39.06 93 LYS A O 1
ATOM 745 N N . HIS A 1 94 ? -1.898 -15.153 52.362 1.00 36.69 94 HIS A N 1
ATOM 746 C CA . HIS A 1 94 ? -1.339 -16.457 52.729 1.00 36.69 94 HIS A CA 1
ATOM 747 C C . HIS A 1 94 ? -0.860 -17.220 51.492 1.00 36.69 94 HIS A C 1
ATOM 749 O O . HIS A 1 94 ? -1.456 -17.219 50.421 1.00 36.69 94 HIS A O 1
ATOM 755 N N . SER A 1 95 ? 0.306 -17.809 51.700 1.00 31.31 95 SER A N 1
ATOM 756 C CA . SER A 1 95 ? 1.093 -18.650 50.818 1.00 31.31 95 SER A CA 1
ATOM 757 C C . SER A 1 95 ? 0.335 -19.916 50.399 1.00 31.31 95 SER A C 1
ATOM 759 O O . SER A 1 95 ? -0.348 -20.514 51.226 1.00 31.31 95 SER A O 1
ATOM 761 N N . ASN A 1 96 ? 0.561 -20.402 49.177 1.00 30.92 96 ASN A N 1
ATOM 762 C CA . ASN A 1 96 ? 1.383 -21.598 48.931 1.00 30.92 96 ASN A CA 1
ATOM 763 C C . ASN A 1 96 ? 0.862 -22.481 47.780 1.00 30.92 96 ASN A C 1
ATOM 765 O O . ASN A 1 96 ? -0.324 -22.766 47.664 1.00 30.92 96 ASN A O 1
ATOM 769 N N . SER A 1 97 ? 1.847 -23.051 47.086 1.00 30.19 97 SER A N 1
ATOM 770 C CA . SER A 1 97 ? 1.843 -24.368 46.447 1.00 30.19 97 SER A CA 1
ATOM 771 C C . SER A 1 97 ? 1.233 -24.497 45.054 1.00 30.19 97 SER A C 1
ATOM 773 O O . SER A 1 97 ? 0.053 -24.277 44.810 1.00 30.19 97 SER A O 1
ATOM 775 N N . GLY A 1 98 ? 2.105 -24.902 44.133 1.00 33.12 98 GLY A N 1
ATOM 776 C CA . GLY A 1 98 ? 1.840 -24.976 42.712 1.00 33.12 98 GLY A CA 1
ATOM 777 C C . GLY A 1 98 ? 0.972 -26.143 42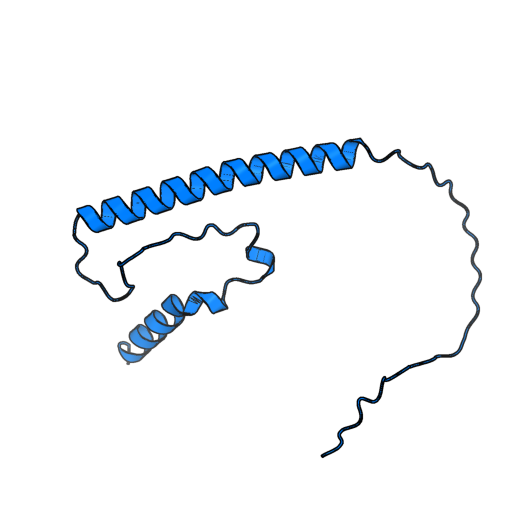.269 1.00 33.12 98 GLY A C 1
ATOM 778 O O . GLY A 1 98 ? 0.789 -27.137 42.967 1.00 33.12 98 GLY A O 1
ATOM 779 N N . HIS A 1 99 ? 0.541 -26.040 41.017 1.00 33.22 99 HIS A N 1
ATOM 780 C CA . HIS A 1 99 ? 0.337 -27.203 40.176 1.00 33.22 99 HIS A CA 1
ATOM 781 C C . HIS A 1 99 ? 0.599 -26.803 38.724 1.00 33.22 99 HIS A C 1
ATOM 783 O O . HIS A 1 99 ? -0.159 -26.059 38.105 1.00 33.22 99 HIS A O 1
ATOM 789 N N . VAL A 1 100 ? 1.746 -27.248 38.219 1.00 39.91 100 VAL A N 1
ATOM 790 C CA . VAL A 1 100 ? 2.102 -27.201 36.805 1.00 39.91 100 VAL A CA 1
ATOM 791 C C . VAL A 1 100 ? 1.478 -28.449 36.197 1.00 39.91 100 VAL A C 1
ATOM 793 O O . VAL A 1 100 ? 1.905 -29.547 36.539 1.00 39.91 100 VAL A O 1
ATOM 796 N N . HIS A 1 101 ? 0.483 -28.308 35.323 1.00 35.16 101 HIS A N 1
ATOM 797 C CA . HIS A 1 101 ? 0.068 -29.421 34.475 1.00 35.16 101 HIS A CA 1
ATOM 798 C C . HIS A 1 101 ? 0.634 -29.190 33.077 1.00 35.16 101 HIS A C 1
ATOM 800 O O . HIS A 1 101 ? 0.056 -28.499 32.240 1.00 35.16 101 HIS A O 1
ATOM 806 N N . LEU A 1 102 ? 1.825 -29.749 32.866 1.00 34.97 102 LEU A N 1
ATOM 807 C CA . LEU A 1 102 ? 2.314 -30.094 31.541 1.00 34.97 102 LEU A CA 1
ATOM 808 C C . LEU A 1 102 ? 1.375 -31.186 31.013 1.00 34.97 102 LEU A C 1
ATOM 810 O O . LEU A 1 102 ? 1.171 -32.201 31.681 1.00 34.97 102 LEU A O 1
ATOM 814 N N . ALA A 1 103 ? 0.750 -30.947 29.864 1.00 39.53 103 ALA A N 1
ATOM 815 C CA . ALA A 1 103 ? 0.098 -32.001 29.106 1.00 39.53 103 ALA A CA 1
ATOM 816 C C . ALA A 1 103 ? 1.177 -32.660 28.243 1.00 39.53 103 ALA A C 1
ATOM 818 O O . ALA A 1 103 ? 1.699 -32.049 27.309 1.00 39.53 103 ALA A O 1
ATOM 819 N N . GLU A 1 104 ? 1.541 -33.884 28.609 1.00 39.72 104 GLU A N 1
ATOM 820 C CA . GLU A 1 104 ? 2.308 -34.794 27.768 1.00 39.72 104 GLU A CA 1
ATOM 821 C C . GLU A 1 104 ? 1.488 -35.089 26.507 1.00 39.72 104 GLU A C 1
ATOM 823 O O . GLU A 1 104 ? 0.391 -35.642 26.582 1.00 39.72 104 GLU A O 1
ATOM 828 N N . ILE A 1 105 ? 2.010 -34.714 25.339 1.00 45.22 105 ILE A N 1
ATOM 829 C CA . ILE A 1 105 ? 1.569 -35.305 24.076 1.00 45.22 105 ILE A CA 1
ATOM 830 C C . ILE A 1 105 ? 2.567 -36.414 23.770 1.00 45.22 105 ILE A C 1
ATOM 832 O O . ILE A 1 105 ? 3.711 -36.162 23.393 1.00 45.22 105 ILE A O 1
ATOM 836 N N . SER A 1 106 ? 2.104 -37.636 24.021 1.00 38.81 106 SER A N 1
ATOM 837 C CA . SER A 1 106 ? 2.725 -38.893 23.627 1.00 38.81 106 SER A CA 1
ATOM 838 C C . SER A 1 106 ? 2.997 -38.887 22.120 1.00 38.81 106 SER A C 1
ATOM 840 O O . SER A 1 106 ? 2.109 -38.674 21.294 1.00 38.81 106 SER A O 1
ATOM 842 N N . THR A 1 107 ? 4.269 -39.079 21.785 1.00 45.31 107 THR A N 1
ATOM 843 C CA . THR A 1 107 ? 4.724 -39.591 20.497 1.00 45.31 107 THR A CA 1
ATOM 844 C C . THR A 1 107 ? 4.517 -41.097 20.493 1.00 45.31 107 THR A C 1
ATOM 846 O O . THR A 1 107 ? 5.145 -41.771 21.307 1.00 45.31 107 THR A O 1
ATOM 849 N N . ASP A 1 108 ? 3.720 -41.610 19.561 1.00 44.09 108 ASP A N 1
ATOM 850 C CA . ASP A 1 108 ? 3.733 -43.023 19.198 1.00 44.09 108 ASP A CA 1
ATOM 851 C C . ASP A 1 108 ? 3.644 -43.180 17.670 1.00 44.09 108 ASP A C 1
ATOM 853 O O . ASP A 1 108 ? 2.650 -42.799 17.052 1.00 44.09 108 ASP A O 1
ATOM 857 N N . LEU A 1 109 ? 4.742 -43.756 17.156 1.00 40.34 109 LEU A N 1
ATOM 858 C CA . LEU A 1 109 ? 5.033 -44.406 15.865 1.00 40.34 109 LEU A CA 1
ATOM 859 C C . LEU A 1 109 ? 4.947 -43.613 14.549 1.00 40.34 109 LEU A C 1
ATOM 861 O O . LEU A 1 109 ? 3.844 -43.410 14.002 1.00 40.34 109 LEU A O 1
#

Foldseek 3Di:
DVPVVVVVVLVVVVVCVVVQDPVCPLVDFDFDLDPDDSPPPDDDPVSVVVSVVSSVVSVVVSVVVVVVVVVVVVVVVVPPPPPPPDDDDDDDDDDDDDDDDDDDDDDDD

Radius of gyration: 26.77 Å; chains: 1; bounding box: 55×51×73 Å